Protein 4NNG (pdb70)

InterPro domains:
  IPR003029 S1 domain [PF00575] (33-105)
  IPR003029 S1 domain [PF00575] (121-188)
  IPR003029 S1 domain [PF00575] (206-277)
  IPR003029 S1 domain [PF00575] (291-363)
  IPR003029 S1 domain [PS50126] (36-105)
  IPR003029 S1 domain [PS50126] (123-188)
  IPR003029 S1 domain [PS50126] (209-277)
  IPR003029 S1 domain [PS50126] (294-363)
  IPR003029 S1 domain [SM00316] (34-105)
  IPR003029 S1 domain [SM00316] (121-188)
  IPR003029 S1 domain [SM00316] (207-277)
  IPR003029 S1 domain [SM00316] (292-363)
  IPR012340 Nucleic acid-binding, OB-fold [G3DSA:2.40.50.140] (23-117)
  IPR012340 Nucleic acid-binding, OB-fold [G3DSA:2.40.50.140] (118-199)
  IPR012340 Nucleic acid-binding, OB-fold [G3DSA:2.40.50.140] (204-283)
  IPR012340 Nucleic acid-binding, OB-fold [G3DSA:2.40.50.140] (284-368)
  IPR012340 Nucleic acid-binding, OB-fold [SSF50249] (28-130)
  IPR012340 Nucleic acid-binding, OB-fold [SSF50249] (122-202)
  IPR012340 Nucleic acid-binding, OB-fold [SSF50249] (207-289)
  IPR012340 Nucleic acid-binding, OB-fold [SSF50249] (277-365)

Organism: Mycobacterium tuberculosis (strain ATCC 25618 / H37Rv) (NCBI:txid83332)

B-factor: mean 35.05, std 12.17, range [17.87, 90.74]

Sequence (157 aa):
NLYFQHMRHFARTHAIGQIVAGKVTKLVPFGAFVRVEEGIEGLVHISELAERHVEVPDQVVAVGDDAMVKVIDIDLERRRISLSLKQANEDYTEEFDPAKYGMADSYDEQGNYIFPEGFDAETNEWLEGFEKQRAEWEARYAEAERRHKMHTAQMEK

Structure (mmCIF, N/CA/C/O backbone):
data_4NNG
#
_entry.id   4NNG
#
_cell.length_a   52.133
_cell.length_b   56.031
_cell.length_c   65.342
_cell.angle_alpha   90.00
_cell.angle_beta   90.00
_cell.angle_gamma   90.00
#
_symmetry.space_group_name_H-M   'P 21 21 21'
#
loop_
_entity.id
_entity.type
_entity.pdbx_description
1 polymer '30S ribosomal protein S1'
2 water water
#
loop_
_atom_site.group_PDB
_atom_site.id
_atom_site.type_symbol
_atom_site.label_atom_id
_atom_site.label_alt_id
_atom_site.label_comp_id
_atom_site.label_asym_id
_atom_site.label_entity_id
_atom_site.label_seq_id
_atom_site.pdbx_PDB_ins_code
_atom_site.Cartn_x
_atom_site.Cartn_y
_atom_site.Cartn_z
_atom_site.occupancy
_atom_site.B_iso_or_equiv
_atom_site.auth_seq_id
_atom_site.auth_comp_id
_atom_site.auth_asym_id
_atom_site.auth_atom_id
_atom_site.pdbx_PDB_model_num
ATOM 1 N N . ASN A 1 1 ? 0.034 -2.143 -17.499 1.00 46.21 278 ASN A N 1
ATOM 2 C CA . ASN A 1 1 ? -1.212 -2.146 -18.339 1.00 48.33 278 ASN A CA 1
ATOM 3 C C . ASN A 1 1 ? -2.469 -2.125 -17.490 1.00 47.57 278 ASN A C 1
ATOM 4 O O . ASN A 1 1 ? -2.700 -3.012 -16.675 1.00 40.08 278 ASN A O 1
ATOM 9 N N . LEU A 1 2 ? -3.300 -1.120 -17.712 1.00 43.31 279 LEU A N 1
ATOM 10 C CA . LEU A 1 2 ? -4.505 -0.913 -16.908 1.00 48.28 279 LEU A CA 1
ATOM 11 C C . LEU A 1 2 ? -5.747 -1.469 -17.604 1.00 45.70 279 LEU A C 1
ATOM 12 O O . LEU A 1 2 ? -5.934 -1.277 -18.807 1.00 51.75 279 LEU A O 1
ATOM 17 N N . TYR A 1 3 ? -6.561 -2.195 -16.864 1.00 38.45 280 TYR A N 1
ATOM 18 C CA . TYR A 1 3 ? -7.767 -2.758 -17.409 1.00 37.98 280 TYR A CA 1
ATOM 19 C C . TYR A 1 3 ? -8.842 -2.205 -16.530 1.00 41.89 280 TYR A C 1
ATOM 20 O O . TYR A 1 3 ? -8.644 -2.035 -15.293 1.00 41.32 280 TYR A O 1
ATOM 29 N N . PHE A 1 4 ? -9.961 -1.873 -17.158 1.00 36.15 281 PHE A N 1
ATOM 30 C CA . PHE A 1 4 ? -11.110 -1.373 -16.446 1.00 32.01 281 PHE A CA 1
ATOM 31 C C . PHE A 1 4 ? -11.565 -2.443 -15.465 1.00 34.63 281 PHE A C 1
ATOM 32 O O . PHE A 1 4 ? -11.890 -2.139 -14.329 1.00 30.59 281 PHE A O 1
ATOM 40 N N . GLN A 1 5 ? -11.623 -3.681 -15.972 1.00 32.54 282 GLN A N 1
ATOM 41 C CA . GLN A 1 5 ? -11.994 -4.844 -15.231 1.00 38.11 282 GLN A CA 1
ATOM 42 C C . GLN A 1 5 ? -11.156 -4.996 -13.918 1.00 32.28 282 GLN A C 1
ATOM 43 O O . GLN A 1 5 ? -11.714 -5.243 -12.886 1.00 32.04 282 GLN A O 1
ATOM 49 N N . HIS A 1 6 ? -9.851 -4.846 -13.982 1.00 35.41 283 HIS A N 1
ATOM 50 C CA . HIS A 1 6 ? -9.016 -4.950 -12.761 1.00 38.73 283 HIS A CA 1
ATOM 51 C C . HIS A 1 6 ? -9.340 -3.789 -11.795 1.00 36.32 283 HIS A C 1
ATOM 52 O O . HIS A 1 6 ? -9.504 -4.006 -10.599 1.00 30.30 283 HIS A O 1
ATOM 59 N N . MET A 1 7 ? -9.512 -2.579 -12.319 1.00 30.65 284 MET A N 1
ATOM 60 C CA . MET A 1 7 ? -9.824 -1.453 -11.443 1.00 31.57 284 MET A CA 1
ATOM 61 C C . MET A 1 7 ? -11.230 -1.599 -10.833 1.00 30.11 284 MET A C 1
ATOM 62 O O . MET A 1 7 ? -11.425 -1.320 -9.654 1.00 26.99 284 MET A O 1
ATOM 67 N N . ARG A 1 8 ? -12.177 -2.049 -11.624 1.00 28.02 285 ARG A N 1
ATOM 68 C CA . ARG A 1 8 ? -13.493 -2.328 -11.105 1.00 27.55 285 ARG A CA 1
ATOM 69 C C . ARG A 1 8 ? -13.421 -3.387 -10.010 1.00 23.46 285 ARG A C 1
ATOM 70 O O . ARG A 1 8 ? -14.124 -3.293 -8.995 1.00 23.90 285 ARG A O 1
ATOM 78 N N . HIS A 1 9 ? -12.616 -4.425 -10.219 1.00 23.70 286 HIS A N 1
ATOM 79 C CA . HIS A 1 9 ? -12.501 -5.477 -9.199 1.00 24.02 286 HIS A CA 1
ATOM 80 C C . HIS A 1 9 ? -11.947 -4.860 -7.886 1.00 24.58 286 HIS A C 1
ATOM 81 O O . HIS A 1 9 ? -12.425 -5.180 -6.790 1.00 25.81 286 HIS A O 1
ATOM 88 N N . PHE A 1 10 ? -10.911 -4.052 -8.010 1.00 24.19 287 PHE A N 1
ATOM 89 C CA . PHE A 1 10 ? -10.286 -3.448 -6.856 1.00 22.73 287 PHE A CA 1
ATOM 90 C C . PHE A 1 10 ? -11.331 -2.652 -6.114 1.00 22.42 287 PHE A C 1
ATOM 91 O O . PHE A 1 10 ? -11.416 -2.690 -4.879 1.00 21.94 287 PHE A O 1
ATOM 99 N N . ALA A 1 11 ? -12.124 -1.880 -6.838 1.00 23.40 288 ALA A N 1
ATOM 100 C CA . ALA A 1 11 ? -13.167 -1.047 -6.193 1.00 23.76 288 ALA A CA 1
ATOM 101 C C . ALA A 1 11 ? -14.240 -1.888 -5.481 1.00 29.65 288 ALA A C 1
ATOM 102 O O . ALA A 1 11 ? -14.732 -1.528 -4.438 1.00 25.55 288 ALA A O 1
ATOM 104 N N . ARG A 1 12 ? -14.579 -3.031 -6.062 1.00 25.72 289 ARG A N 1
ATOM 105 C CA . ARG A 1 12 ? -15.622 -3.871 -5.516 1.00 29.61 289 ARG A CA 1
ATOM 106 C C . ARG A 1 12 ? -15.064 -4.614 -4.318 1.00 29.55 289 ARG A C 1
ATOM 107 O O . ARG A 1 12 ? -15.820 -5.129 -3.540 1.00 34.81 289 ARG A O 1
ATOM 115 N N . THR A 1 13 ? -13.754 -4.629 -4.135 1.00 29.44 290 THR A N 1
ATOM 116 C CA . THR A 1 13 ? -13.200 -5.277 -2.970 1.00 31.18 290 THR A CA 1
ATOM 117 C C . THR A 1 13 ? -12.491 -4.363 -1.967 1.00 33.12 290 THR A C 1
ATOM 118 O O . THR A 1 13 ? -12.042 -4.825 -0.928 1.00 32.73 290 THR A O 1
ATOM 122 N N . HIS A 1 14 ? -12.367 -3.077 -2.261 1.00 29.33 291 HIS A N 1
ATOM 123 C CA . HIS A 1 14 ? -11.730 -2.151 -1.348 1.00 29.34 291 HIS A CA 1
ATOM 124 C C . HIS A 1 14 ? -12.603 -0.970 -1.119 1.00 32.53 291 HIS A C 1
ATOM 125 O O . HIS A 1 14 ? -12.667 -0.023 -1.949 1.00 34.44 291 HIS A O 1
ATOM 132 N N . ALA A 1 15 ? -13.219 -0.994 0.039 1.00 31.88 292 ALA A N 1
ATOM 133 C CA . ALA A 1 15 ? -14.053 0.086 0.544 1.00 31.48 292 ALA A CA 1
ATOM 134 C C . ALA A 1 15 ? -13.262 1.392 0.623 1.00 24.81 292 ALA A C 1
ATOM 135 O O . ALA A 1 15 ? -12.083 1.412 0.955 1.00 22.57 292 ALA A O 1
ATOM 137 N N . ILE A 1 16 ? -13.920 2.494 0.345 1.00 26.94 293 ILE A N 1
ATOM 138 C CA . ILE A 1 16 ? -13.370 3.780 0.622 1.00 26.04 293 ILE A CA 1
ATOM 139 C C . ILE A 1 16 ? -13.067 3.816 2.109 1.00 25.35 293 ILE A C 1
ATOM 140 O O . ILE A 1 16 ? -13.852 3.319 2.919 1.00 28.62 293 ILE A O 1
ATOM 145 N N . GLY A 1 17 ? -11.907 4.336 2.449 1.00 24.11 294 GLY A N 1
ATOM 146 C CA . GLY A 1 17 ? -11.386 4.342 3.802 1.00 23.03 294 GLY A CA 1
ATOM 147 C C . GLY A 1 17 ? -10.438 3.231 4.131 1.00 23.19 294 GLY A C 1
ATOM 148 O O . GLY A 1 17 ? -9.706 3.311 5.114 1.00 25.57 294 GLY A O 1
ATOM 149 N N . GLN A 1 18 ? -10.369 2.198 3.296 1.00 24.99 295 GLN A N 1
ATOM 150 C CA . GLN A 1 18 ? -9.427 1.141 3.547 1.00 24.13 295 GLN A CA 1
ATOM 151 C C . GLN A 1 18 ? -7.968 1.672 3.582 1.00 20.82 295 GLN A C 1
ATOM 152 O O . GLN A 1 18 ? -7.589 2.498 2.779 1.00 20.73 295 GLN A O 1
ATOM 158 N N . ILE A 1 19 ? -7.175 1.121 4.471 1.00 20.13 296 ILE A N 1
ATOM 159 C CA . ILE A 1 19 ? -5.752 1.385 4.524 1.00 21.13 296 ILE A CA 1
ATOM 160 C C . ILE A 1 19 ? -4.988 0.244 3.929 1.00 23.27 296 ILE A C 1
ATOM 161 O O . ILE A 1 19 ? -5.088 -0.873 4.417 1.00 26.16 296 ILE A O 1
ATOM 166 N N . VAL A 1 20 ? -4.250 0.539 2.846 1.00 21.29 297 VAL A N 1
ATOM 167 C CA . VAL A 1 20 ? -3.585 -0.460 2.031 1.00 22.20 297 VAL A CA 1
ATOM 168 C C . VAL A 1 20 ? -2.071 -0.277 1.929 1.00 22.42 297 VAL A C 1
ATOM 169 O O . VAL A 1 20 ? -1.593 0.830 2.053 1.00 20.48 297 VAL A O 1
ATOM 173 N N . ALA A 1 21 ? -1.326 -1.339 1.700 1.00 23.12 298 ALA A N 1
ATOM 174 C CA . ALA A 1 21 ? 0.145 -1.239 1.543 1.00 22.59 298 ALA A CA 1
ATOM 175 C C . ALA A 1 21 ? 0.430 -0.841 0.143 1.00 24.09 298 ALA A C 1
ATOM 176 O O . ALA A 1 21 ? -0.096 -1.414 -0.776 1.00 22.11 298 ALA A O 1
ATOM 178 N N . GLY A 1 22 ? 1.241 0.196 -0.040 1.00 22.16 299 GLY A N 1
ATOM 179 C CA . GLY A 1 22 ? 1.528 0.721 -1.330 1.00 23.29 299 GLY A CA 1
ATOM 180 C C . GLY A 1 22 ? 3.012 0.880 -1.508 1.00 25.71 299 GLY A C 1
ATOM 181 O O . GLY A 1 22 ? 3.712 0.921 -0.536 1.00 23.46 299 GLY A O 1
ATOM 182 N N . LYS A 1 23 ? 3.474 0.989 -2.741 1.00 27.24 300 LYS A N 1
ATOM 183 C CA . LYS A 1 23 ? 4.893 1.282 -3.027 1.00 25.90 300 LYS A CA 1
ATOM 184 C C . LYS A 1 23 ? 4.964 2.557 -3.765 1.00 22.56 300 LYS A C 1
ATOM 185 O O . LYS A 1 23 ? 4.269 2.731 -4.766 1.00 24.29 300 LYS A O 1
ATOM 191 N N . VAL A 1 24 ? 5.806 3.474 -3.284 1.00 23.87 301 VAL A N 1
ATOM 192 C CA . VAL A 1 24 ? 5.983 4.739 -3.959 1.00 23.76 301 VAL A CA 1
ATOM 193 C C . VAL A 1 24 ? 6.762 4.476 -5.246 1.00 25.09 301 VAL A C 1
ATOM 194 O O . VAL A 1 24 ? 7.903 4.022 -5.191 1.00 24.92 301 VAL A O 1
ATOM 198 N N . THR A 1 25 ? 6.181 4.835 -6.400 1.00 23.76 302 THR A N 1
ATOM 199 C CA . THR A 1 25 ? 6.827 4.522 -7.679 1.00 25.96 302 THR A CA 1
ATOM 200 C C . THR A 1 25 ? 7.365 5.711 -8.456 1.00 26.53 302 THR A C 1
ATOM 201 O O . THR A 1 25 ? 8.260 5.571 -9.272 1.00 26.31 302 THR A O 1
ATOM 205 N N . LYS A 1 26 ? 6.791 6.869 -8.234 1.00 30.87 303 LYS A N 1
ATOM 206 C CA . LYS A 1 26 ? 7.156 8.020 -8.991 1.00 29.65 303 LYS A CA 1
ATOM 207 C C . LYS A 1 26 ? 6.728 9.298 -8.298 1.00 31.69 303 LYS A C 1
ATOM 208 O O . LYS A 1 26 ? 5.615 9.408 -7.791 1.00 25.46 303 LYS A O 1
ATOM 214 N N . LEU A 1 27 ? 7.626 10.277 -8.322 1.00 28.44 304 LEU A N 1
ATOM 215 C CA . LEU A 1 27 ? 7.372 11.577 -7.746 1.00 29.75 304 LEU A CA 1
ATOM 216 C C . LEU A 1 27 ? 7.192 12.594 -8.846 1.00 31.38 304 LEU A C 1
ATOM 217 O O . LEU A 1 27 ? 7.957 12.615 -9.793 1.00 32.96 304 LEU A O 1
ATOM 222 N N . VAL A 1 28 ? 6.152 13.401 -8.711 1.00 28.33 305 VAL A N 1
ATOM 223 C CA . VAL A 1 28 ? 5.859 14.489 -9.599 1.00 31.24 305 VAL A CA 1
ATOM 224 C C . VAL A 1 28 ? 5.636 15.761 -8.769 1.00 29.66 305 VAL A C 1
ATOM 225 O O . VAL A 1 28 ? 5.518 15.666 -7.538 1.00 27.63 305 VAL A O 1
ATOM 229 N N . PRO A 1 29 ? 5.564 16.955 -9.422 1.00 31.00 306 PRO A N 1
ATOM 230 C CA . PRO A 1 29 ? 5.427 18.134 -8.549 1.00 30.83 306 PRO A CA 1
ATOM 231 C C . PRO A 1 29 ? 4.149 18.144 -7.682 1.00 27.22 306 PRO A C 1
ATOM 232 O O . PRO A 1 29 ? 4.150 18.715 -6.606 1.00 30.02 306 PRO A O 1
ATOM 236 N N . PHE A 1 30 ? 3.096 17.469 -8.106 1.00 29.41 307 PHE A N 1
ATOM 237 C CA . PHE A 1 30 ? 1.820 17.542 -7.405 1.00 31.17 307 PHE A CA 1
ATOM 238 C C . PHE A 1 30 ? 1.509 16.319 -6.546 1.00 28.74 307 PHE A C 1
ATOM 239 O O . PHE A 1 30 ? 0.373 16.176 -6.047 1.00 27.18 307 PHE A O 1
ATOM 247 N N . GLY A 1 31 ? 2.488 15.438 -6.363 1.00 27.06 308 GLY A N 1
ATOM 248 C CA . GLY A 1 31 ? 2.281 14.318 -5.454 1.00 24.05 308 GLY A CA 1
ATOM 249 C C . GLY A 1 31 ? 3.126 13.100 -5.760 1.00 23.23 308 GLY A C 1
ATOM 250 O O . GLY A 1 31 ? 4.202 13.181 -6.334 1.00 20.94 308 GLY A O 1
ATOM 251 N N . ALA A 1 32 ? 2.662 11.951 -5.307 1.00 21.04 309 ALA A N 1
ATOM 252 C CA . ALA A 1 32 ? 3.444 10.722 -5.500 1.00 21.10 309 ALA A CA 1
ATOM 253 C C . ALA A 1 32 ? 2.530 9.609 -5.926 1.00 23.03 309 ALA A C 1
ATOM 254 O O . ALA A 1 32 ? 1.497 9.371 -5.306 1.00 21.73 309 ALA A O 1
ATOM 256 N N 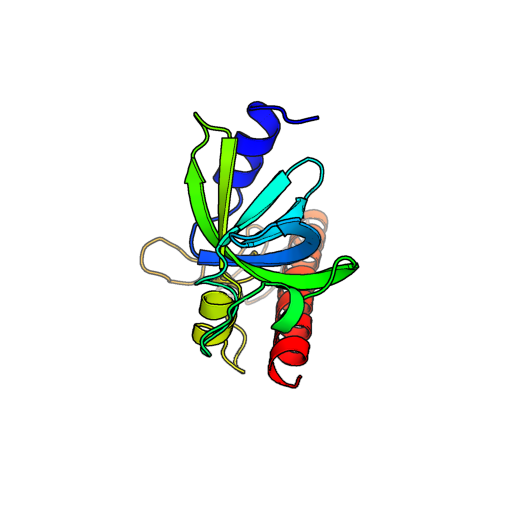. PHE A 1 33 ? 2.898 8.958 -7.027 1.00 24.41 310 PHE A N 1
ATOM 257 C CA . PHE A 1 33 ? 2.209 7.755 -7.446 1.00 25.91 310 PHE A CA 1
ATOM 258 C C . PHE A 1 33 ? 2.626 6.598 -6.578 1.00 24.38 310 PHE A C 1
ATOM 259 O O . PHE A 1 33 ? 3.810 6.422 -6.239 1.00 24.15 310 PHE A O 1
ATOM 267 N N . VAL A 1 34 ? 1.634 5.825 -6.167 1.00 23.09 311 VAL A N 1
ATOM 268 C CA . VAL A 1 34 ? 1.819 4.717 -5.294 1.00 23.94 311 VAL A CA 1
ATOM 269 C C . VAL A 1 34 ? 1.111 3.494 -5.876 1.00 26.66 311 VAL A C 1
ATOM 270 O O . VAL A 1 34 ? -0.085 3.531 -6.133 1.00 27.65 311 VAL A O 1
ATOM 274 N N . ARG A 1 35 ? 1.831 2.389 -6.040 1.00 27.71 312 ARG A N 1
ATOM 275 C CA . ARG A 1 35 ? 1.210 1.188 -6.584 1.00 28.59 312 ARG A CA 1
ATOM 276 C C . ARG A 1 35 ? 0.698 0.373 -5.421 1.00 25.24 312 ARG A C 1
ATOM 277 O O . ARG A 1 35 ? 1.441 -0.031 -4.535 1.00 24.81 312 ARG A O 1
ATOM 285 N N . VAL A 1 36 ? -0.585 0.081 -5.450 1.00 25.28 313 VAL A N 1
ATOM 286 C CA . VAL A 1 36 ? -1.163 -0.706 -4.365 1.00 29.72 313 VAL A CA 1
ATOM 287 C C . VAL A 1 36 ? -1.286 -2.204 -4.741 1.00 34.56 313 VAL A C 1
ATOM 288 O O . VAL A 1 36 ? -1.137 -3.067 -3.887 1.00 36.75 313 VAL A O 1
ATOM 292 N N . GLU A 1 37 ? -1.534 -2.499 -6.004 1.00 34.60 314 GLU A N 1
ATOM 293 C CA . GLU A 1 37 ? -1.773 -3.881 -6.434 1.00 41.05 314 GLU A CA 1
ATOM 294 C C . GLU A 1 37 ? -1.385 -4.030 -7.883 1.00 41.53 314 GLU A C 1
ATOM 295 O O . GLU A 1 37 ? -1.181 -3.031 -8.610 1.00 33.08 314 GLU A O 1
ATOM 301 N N . GLU A 1 38 ? -1.301 -5.273 -8.338 1.00 49.56 315 GLU A N 1
ATOM 302 C CA . GLU A 1 38 ? -0.914 -5.478 -9.734 1.00 50.09 315 GLU A CA 1
ATOM 303 C C . GLU A 1 38 ? -1.807 -4.642 -10.639 1.00 47.55 315 GLU A C 1
ATOM 304 O O . GLU A 1 38 ? -3.034 -4.748 -10.617 1.00 49.09 315 GLU A O 1
ATOM 310 N N . GLY A 1 39 ? -1.188 -3.751 -11.401 1.00 45.79 316 GLY A N 1
ATOM 311 C CA . GLY A 1 39 ? -1.955 -2.877 -12.276 1.00 40.76 316 GLY A CA 1
ATOM 312 C C . GLY A 1 39 ? -2.843 -1.857 -11.618 1.00 43.36 316 GLY A C 1
ATOM 313 O O . GLY A 1 39 ? -3.676 -1.259 -12.306 1.00 45.89 316 GLY A O 1
ATOM 314 N N . ILE A 1 40 ? -2.669 -1.607 -10.308 1.00 37.02 317 ILE A N 1
ATOM 315 C CA . ILE A 1 40 ? -3.483 -0.657 -9.616 1.00 34.99 317 ILE A CA 1
ATOM 316 C C . ILE A 1 40 ? -2.567 0.354 -8.954 1.00 34.76 317 ILE A C 1
ATOM 317 O O . ILE A 1 40 ? -1.929 0.044 -8.001 1.00 31.36 317 ILE A O 1
ATOM 322 N N . GLU A 1 41 ? -2.501 1.535 -9.519 1.00 28.09 318 GLU A N 1
ATOM 323 C CA . GLU A 1 41 ? -1.689 2.617 -9.033 1.00 35.15 318 GLU A CA 1
ATOM 324 C C . GLU A 1 41 ? -2.636 3.720 -8.688 1.00 33.00 318 GLU A C 1
ATOM 325 O O . GLU A 1 41 ? -3.629 3.891 -9.372 1.00 36.29 318 GLU A O 1
ATOM 331 N N . GLY A 1 42 ? -2.355 4.429 -7.594 1.00 31.50 319 GLY A N 1
ATOM 332 C CA . GLY A 1 42 ? -3.082 5.648 -7.254 1.00 26.77 319 GLY A CA 1
ATOM 333 C C . GLY A 1 42 ? -2.139 6.835 -7.082 1.00 28.40 319 GLY A C 1
ATOM 334 O O . GLY A 1 42 ? -0.907 6.693 -7.100 1.00 25.35 319 GLY A O 1
ATOM 335 N N . LEU A 1 43 ? -2.723 8.009 -6.868 1.00 27.68 320 LEU A N 1
ATOM 336 C CA . LEU A 1 43 ? -1.972 9.212 -6.622 1.00 26.05 320 LEU A CA 1
ATOM 337 C C . LEU A 1 43 ? -2.225 9.700 -5.190 1.00 24.94 320 LEU A C 1
ATOM 338 O O . LEU A 1 43 ? -3.388 9.838 -4.779 1.00 22.24 320 LEU A O 1
ATOM 343 N N . VAL A 1 44 ? -1.153 9.958 -4.447 1.00 24.67 321 VAL A N 1
ATOM 344 C CA . VAL A 1 44 ? -1.237 10.720 -3.213 1.00 22.31 321 VAL A CA 1
ATOM 345 C C . VAL A 1 44 ? -0.955 12.174 -3.581 1.00 23.38 321 VAL A C 1
ATOM 346 O O . VAL A 1 44 ? 0.149 12.538 -3.950 1.00 21.95 321 VAL A O 1
ATOM 350 N N . HIS A 1 45 ? -1.962 13.017 -3.530 1.00 22.62 322 HIS A N 1
ATOM 351 C CA . HIS A 1 45 ? -1.709 14.414 -3.801 1.00 23.85 322 HIS A CA 1
ATOM 352 C C . HIS A 1 45 ? -0.681 14.968 -2.767 1.00 23.20 322 HIS A C 1
ATOM 353 O O . HIS A 1 45 ? -0.586 14.490 -1.613 1.00 21.48 322 HIS A O 1
ATOM 360 N N . ILE A 1 46 ? 0.114 15.935 -3.192 1.00 24.29 323 ILE A N 1
ATOM 361 C CA . ILE A 1 46 ? 1.132 16.527 -2.297 1.00 23.35 323 ILE A CA 1
ATOM 362 C C . ILE A 1 46 ? 0.548 17.080 -0.979 1.00 25.15 323 ILE A C 1
ATOM 363 O O . ILE A 1 46 ? 1.199 17.055 0.081 1.00 28.42 323 ILE A O 1
ATOM 368 N N . SER A 1 47 ? -0.681 17.550 -1.050 1.00 27.34 324 SER A N 1
ATOM 369 C CA . SER A 1 47 ? -1.422 17.970 0.153 1.00 29.55 324 SER A CA 1
ATOM 370 C C . SER A 1 47 ? -1.815 16.824 1.078 1.00 28.58 324 SER A C 1
ATOM 371 O O . SER A 1 47 ? -2.121 17.058 2.242 1.00 28.94 324 SER A O 1
ATOM 374 N N . GLU A 1 48 ? -1.779 15.592 0.567 1.00 25.34 325 GLU A N 1
ATOM 375 C CA . GLU A 1 48 ? -2.149 14.389 1.338 1.00 22.84 325 GLU A CA 1
ATOM 376 C C . GLU A 1 48 ? -1.005 13.523 1.774 1.00 22.37 325 GLU A C 1
ATOM 377 O O . GLU A 1 48 ? -1.233 12.428 2.234 1.00 18.04 325 GLU A O 1
ATOM 383 N N . LEU A 1 49 ? 0.226 14.068 1.732 1.00 24.41 326 LEU A N 1
ATOM 384 C CA . LEU A 1 49 ? 1.411 13.356 2.110 1.00 24.80 326 LEU A CA 1
ATOM 385 C C . LEU A 1 49 ? 1.744 13.407 3.578 1.00 27.92 326 LEU A C 1
ATOM 386 O O . LEU A 1 49 ? 2.249 12.433 4.141 1.00 24.47 326 LEU A O 1
ATOM 391 N N . ALA A 1 50 ? 1.429 14.521 4.213 1.00 27.85 327 ALA A N 1
ATOM 392 C CA . ALA A 1 50 ? 1.740 14.696 5.647 1.00 29.23 327 ALA A CA 1
ATOM 393 C C . ALA A 1 50 ? 0.899 15.793 6.268 1.00 29.76 327 ALA A C 1
ATOM 394 O O . ALA A 1 50 ? 0.237 16.581 5.572 1.00 33.44 327 ALA A O 1
ATOM 396 N N . GLU A 1 51 ? 0.943 15.875 7.582 1.00 35.08 328 GLU A N 1
ATOM 397 C CA . GLU A 1 51 ? 0.323 16.982 8.265 1.00 42.46 328 GLU A CA 1
ATOM 398 C C . GLU A 1 51 ? 1.077 18.283 7.956 1.00 42.00 328 GLU A C 1
ATOM 399 O O . GLU A 1 51 ? 0.449 19.295 7.678 1.00 41.88 328 GLU A O 1
ATOM 405 N N . ARG A 1 52 ? 2.405 18.245 7.950 1.00 37.77 329 ARG A N 1
ATOM 406 C CA . ARG A 1 52 ? 3.172 19.483 7.728 1.00 40.94 329 ARG A CA 1
ATOM 407 C C . ARG A 1 52 ? 3.045 19.947 6.299 1.00 42.97 329 ARG A C 1
ATOM 408 O O . ARG A 1 52 ? 2.740 19.180 5.418 1.00 41.01 329 ARG A O 1
ATOM 416 N N . HIS A 1 53 ? 3.266 21.225 6.070 1.00 42.15 330 HIS A N 1
ATOM 417 C CA . HIS A 1 53 ? 3.257 21.721 4.728 1.00 42.51 330 HIS A CA 1
ATOM 418 C C . HIS A 1 53 ? 4.521 21.245 4.045 1.00 41.39 330 HIS A C 1
ATOM 419 O O . HIS A 1 53 ? 5.640 21.353 4.601 1.00 31.07 330 HIS A O 1
ATOM 426 N N . VAL A 1 54 ? 4.340 20.761 2.825 1.00 37.35 331 VAL A N 1
ATOM 427 C CA . VAL A 1 54 ? 5.428 20.239 2.034 1.00 40.86 331 VAL A CA 1
ATOM 428 C C . VAL A 1 54 ? 5.444 20.950 0.691 1.00 37.53 331 VAL A C 1
ATOM 429 O O . VAL A 1 54 ? 4.411 21.120 0.074 1.00 32.83 331 VAL A O 1
ATOM 433 N N . GLU A 1 55 ? 6.615 21.357 0.231 1.00 31.34 332 GLU A N 1
ATOM 434 C CA . GLU A 1 55 ? 6.750 21.979 -1.079 1.00 30.13 332 GLU A CA 1
ATOM 435 C C . GLU A 1 55 ? 6.997 20.958 -2.188 1.00 26.77 332 GLU A C 1
ATOM 436 O O . GLU A 1 55 ? 6.540 21.159 -3.322 1.00 23.46 332 GLU A O 1
ATOM 442 N N . VAL A 1 56 ? 7.715 19.885 -1.884 1.00 24.11 333 VAL A N 1
ATOM 443 C CA . VAL A 1 56 ? 8.001 18.878 -2.886 1.00 25.19 333 VAL A CA 1
ATOM 444 C C . VAL A 1 56 ? 7.742 17.532 -2.274 1.00 22.55 333 VAL A C 1
ATOM 445 O O . VAL A 1 56 ? 8.034 17.355 -1.090 1.00 24.21 333 VAL A O 1
ATOM 449 N N . PRO A 1 57 ? 7.219 16.563 -3.065 1.00 22.62 334 PRO A N 1
ATOM 450 C CA . PRO A 1 57 ? 6.946 15.263 -2.336 1.00 21.93 334 PRO A CA 1
ATOM 451 C C . PRO A 1 57 ? 8.122 14.613 -1.697 1.00 23.01 334 PRO A C 1
ATOM 452 O O . PRO A 1 57 ? 7.954 13.874 -0.684 1.00 20.92 334 PRO A O 1
ATOM 456 N N . ASP A 1 58 ? 9.303 14.823 -2.280 1.00 23.48 335 ASP A N 1
ATOM 457 C CA . ASP A 1 58 ? 10.572 14.251 -1.813 1.00 24.98 335 ASP A CA 1
ATOM 458 C C . ASP A 1 58 ? 10.880 14.526 -0.355 1.00 27.50 335 ASP A C 1
ATOM 459 O O . ASP A 1 58 ? 11.694 13.862 0.242 1.00 25.16 335 ASP A O 1
ATOM 464 N N . GLN A 1 59 ? 10.301 15.591 0.199 1.00 25.57 336 GLN A N 1
ATOM 465 C CA . GLN A 1 59 ? 10.481 15.886 1.609 1.00 25.32 336 GLN A CA 1
ATOM 466 C C . GLN A 1 59 ? 9.884 14.793 2.496 1.00 27.80 336 GLN A C 1
ATOM 467 O O . GLN A 1 59 ? 10.314 14.641 3.637 1.00 27.24 336 GLN A O 1
ATOM 473 N N . VAL A 1 60 ? 8.868 14.066 2.009 1.00 26.87 337 VAL A N 1
ATOM 474 C CA . VAL A 1 60 ? 8.174 13.058 2.818 1.00 26.76 337 VAL A CA 1
ATOM 475 C C . VAL A 1 60 ? 8.448 11.590 2.377 1.00 27.49 337 VAL A C 1
ATOM 476 O O . VAL A 1 60 ? 8.557 10.707 3.182 1.00 25.16 337 VAL A O 1
ATOM 480 N N . VAL A 1 61 ? 8.507 11.345 1.076 1.00 24.75 338 VAL A N 1
ATOM 481 C CA . VAL A 1 61 ? 8.626 10.002 0.567 1.00 27.47 338 VAL A CA 1
ATOM 482 C C . VAL A 1 61 ? 9.655 9.931 -0.504 1.00 25.57 338 VAL A C 1
ATOM 483 O O . VAL A 1 61 ? 9.943 10.900 -1.163 1.00 28.73 338 VAL A O 1
ATOM 487 N N . ALA A 1 62 ? 10.121 8.734 -0.773 1.00 28.61 339 ALA A N 1
ATOM 488 C CA . ALA A 1 62 ? 11.041 8.513 -1.868 1.00 27.58 339 ALA A CA 1
ATOM 489 C C . ALA A 1 62 ? 10.531 7.315 -2.678 1.00 26.51 339 ALA A C 1
ATOM 490 O O . ALA A 1 62 ? 9.913 6.425 -2.125 1.00 26.51 339 ALA A O 1
ATOM 492 N N . VAL A 1 63 ? 10.874 7.292 -3.966 1.00 29.28 340 VAL A N 1
ATOM 493 C CA . VAL A 1 63 ? 10.639 6.122 -4.834 1.00 31.58 340 VAL A CA 1
ATOM 494 C C . VAL A 1 63 ? 11.214 4.902 -4.131 1.00 33.87 340 VAL A C 1
ATOM 495 O O . VAL A 1 63 ? 12.334 4.972 -3.631 1.00 33.32 340 VAL A O 1
ATOM 499 N N . GLY A 1 64 ? 10.449 3.813 -4.018 1.00 29.29 341 GLY A N 1
ATOM 500 C CA . GLY A 1 64 ? 10.939 2.644 -3.268 1.00 29.34 341 GLY A CA 1
ATOM 501 C C . GLY A 1 64 ? 10.402 2.508 -1.866 1.00 29.53 341 GLY A C 1
ATOM 502 O O . GLY A 1 64 ? 10.516 1.458 -1.239 1.00 28.97 341 GLY A O 1
ATOM 503 N N . ASP A 1 65 ? 9.808 3.573 -1.337 1.00 28.31 342 ASP A N 1
ATOM 504 C CA . ASP A 1 65 ? 9.305 3.521 0.031 1.00 28.92 342 ASP A CA 1
ATOM 505 C C . ASP A 1 65 ? 8.052 2.702 0.063 1.00 26.64 342 ASP A C 1
ATOM 506 O O . ASP A 1 65 ? 7.298 2.752 -0.886 1.00 27.73 342 ASP A O 1
ATOM 511 N N . ASP A 1 66 ? 7.857 1.934 1.127 1.00 24.34 343 ASP A N 1
ATOM 512 C CA . ASP A 1 66 ? 6.590 1.305 1.402 1.00 30.05 343 ASP A CA 1
ATOM 513 C C . ASP A 1 66 ? 5.795 2.336 2.160 1.00 31.93 343 ASP A C 1
ATOM 514 O O . ASP A 1 66 ? 6.366 3.012 3.002 1.00 28.99 343 ASP A O 1
ATOM 519 N N . ALA A 1 67 ? 4.510 2.442 1.859 1.00 26.66 344 ALA A N 1
ATOM 520 C CA . ALA A 1 67 ? 3.617 3.357 2.594 1.00 25.13 344 ALA A CA 1
ATOM 521 C C . ALA A 1 67 ? 2.232 2.763 2.735 1.00 23.61 344 ALA A C 1
ATOM 522 O O . ALA A 1 67 ? 1.703 2.172 1.798 1.00 22.29 344 ALA A O 1
ATOM 524 N N . MET A 1 68 ? 1.693 2.868 3.933 1.00 25.42 345 MET A N 1
ATOM 525 C CA . MET A 1 68 ? 0.335 2.532 4.253 1.00 23.37 345 MET A CA 1
ATOM 526 C C . MET A 1 68 ? -0.469 3.789 3.993 1.00 22.70 345 MET A C 1
ATOM 527 O O . MET A 1 68 ? -0.256 4.8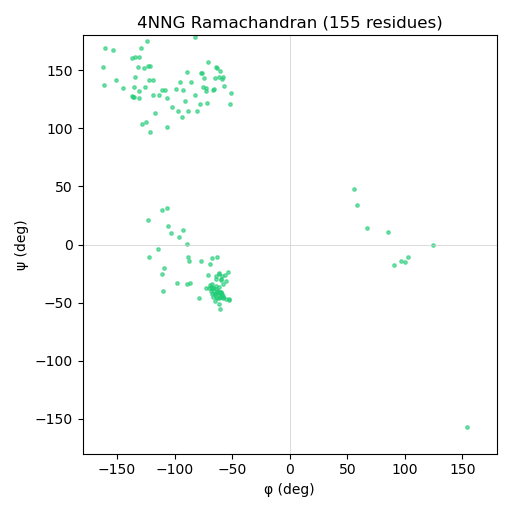34 4.615 1.00 23.45 345 MET A O 1
ATOM 532 N N . VAL A 1 69 ? -1.351 3.701 3.008 1.00 20.06 346 VAL A N 1
ATOM 533 C CA . VAL A 1 69 ? -2.153 4.821 2.533 1.00 20.46 346 VAL A CA 1
ATOM 534 C C . VAL A 1 69 ? -3.614 4.474 2.536 1.00 22.09 346 VAL A C 1
ATOM 535 O O . VAL A 1 69 ? -3.994 3.294 2.390 1.00 21.22 346 VAL A O 1
ATOM 539 N N . LYS A 1 70 ? -4.440 5.497 2.698 1.00 22.35 347 LYS A N 1
ATOM 540 C CA . LYS A 1 70 ? -5.875 5.312 2.745 1.00 20.56 347 LYS A CA 1
ATOM 541 C C . LYS A 1 70 ? -6.437 5.553 1.371 1.00 19.47 347 LYS A C 1
ATOM 542 O O . LYS A 1 70 ? -6.031 6.491 0.676 1.00 20.88 347 LYS A O 1
ATOM 548 N N . VAL A 1 71 ? -7.400 4.722 0.989 1.00 20.90 348 VAL A N 1
ATOM 549 C CA . VAL A 1 71 ? -8.161 4.901 -0.240 1.00 18.68 348 VAL A CA 1
ATOM 550 C C . VAL A 1 71 ? -9.242 5.952 0.030 1.00 18.67 348 VAL A C 1
ATOM 551 O O . VAL A 1 71 ? -10.202 5.702 0.755 1.00 19.87 348 VAL A O 1
ATOM 555 N N . ILE A 1 72 ? -9.145 7.082 -0.638 1.00 20.80 349 ILE A N 1
ATOM 556 C CA . ILE A 1 72 ? -10.094 8.176 -0.345 1.00 21.54 349 ILE A CA 1
ATOM 557 C C . ILE A 1 72 ? -11.103 8.409 -1.455 1.00 21.12 349 ILE A C 1
ATOM 558 O O . ILE A 1 72 ? -12.172 8.970 -1.221 1.00 22.40 349 ILE A O 1
ATOM 563 N N . ASP A 1 73 ? -10.790 7.954 -2.666 1.00 22.25 350 ASP A N 1
ATOM 564 C CA . ASP A 1 73 ? -11.726 8.035 -3.767 1.00 22.11 350 ASP A CA 1
ATOM 565 C C . ASP A 1 73 ? -11.337 7.106 -4.872 1.00 21.29 350 ASP A C 1
ATOM 566 O O . ASP A 1 73 ? -10.172 6.732 -4.980 1.00 19.24 350 ASP A O 1
ATOM 571 N N . ILE A 1 74 ? -12.348 6.664 -5.637 1.00 20.03 351 ILE A N 1
ATOM 572 C CA . ILE A 1 74 ? -12.101 5.873 -6.838 1.00 22.71 351 ILE A CA 1
ATOM 573 C C . ILE A 1 74 ? -12.959 6.344 -7.989 1.00 21.85 351 ILE A C 1
ATOM 574 O O . ILE A 1 74 ? -14.141 6.388 -7.843 1.00 22.10 351 ILE A O 1
ATOM 579 N N . ASP A 1 75 ? -12.339 6.643 -9.129 1.00 25.68 352 ASP A N 1
ATOM 580 C CA . ASP A 1 75 ? -13.036 7.143 -10.340 1.00 27.25 352 ASP A CA 1
ATOM 581 C C . ASP A 1 75 ? -12.745 6.154 -11.463 1.00 25.17 352 ASP A C 1
ATOM 582 O O . ASP A 1 75 ? -11.679 6.178 -12.067 1.00 26.89 352 ASP A O 1
ATOM 587 N N . LEU A 1 76 ? -13.665 5.236 -11.684 1.00 24.78 353 LEU A N 1
ATOM 588 C CA . LEU A 1 76 ? -13.445 4.181 -12.730 1.00 26.68 353 LEU A CA 1
ATOM 589 C C . LEU A 1 76 ? -13.502 4.724 -14.174 1.00 27.52 353 LEU A C 1
ATOM 590 O O . LEU A 1 76 ? -12.927 4.139 -15.061 1.00 30.95 353 LEU A O 1
ATOM 595 N N . GLU A 1 77 ? -14.213 5.814 -14.401 1.00 26.44 354 GLU A N 1
ATOM 596 C CA . GLU A 1 77 ? -14.286 6.421 -15.736 1.00 29.09 354 GLU A CA 1
ATOM 597 C C . GLU A 1 77 ? -12.959 6.926 -16.138 1.00 32.35 354 GLU A C 1
ATOM 598 O O . GLU A 1 77 ? -12.529 6.682 -17.231 1.00 38.64 354 GLU A O 1
ATOM 604 N N . ARG A 1 78 ? -12.301 7.664 -15.256 1.00 31.35 355 ARG A N 1
ATOM 605 C CA . ARG A 1 78 ? -10.988 8.172 -15.542 1.00 33.74 355 ARG A CA 1
ATOM 606 C C . ARG A 1 78 ? -9.872 7.310 -14.995 1.00 32.88 355 ARG A C 1
ATOM 607 O O . ARG A 1 78 ? -8.732 7.699 -15.083 1.00 32.81 355 ARG A O 1
ATOM 615 N N . ARG A 1 79 ? -10.197 6.148 -14.454 1.00 29.36 356 ARG A N 1
ATOM 616 C CA . ARG A 1 79 ? -9.222 5.180 -14.035 1.00 29.98 356 ARG A CA 1
ATOM 617 C C . ARG A 1 79 ? -8.191 5.726 -13.045 1.00 31.55 356 ARG A C 1
ATOM 618 O O . ARG A 1 79 ? -7.010 5.526 -13.196 1.00 32.78 356 ARG A O 1
ATOM 626 N N . ARG A 1 80 ? -8.674 6.412 -12.034 1.00 33.93 357 ARG A N 1
ATOM 627 C CA . ARG A 1 80 ? -7.783 7.021 -11.065 1.00 34.27 357 ARG A CA 1
ATOM 628 C C . ARG A 1 80 ? -8.251 6.664 -9.665 1.00 27.83 357 ARG A C 1
ATOM 629 O O . ARG A 1 80 ? -9.409 6.791 -9.306 1.00 28.42 357 ARG A O 1
ATOM 637 N N . ILE A 1 81 ? -7.328 6.235 -8.849 1.00 22.07 358 ILE A N 1
ATOM 638 C CA . ILE A 1 81 ? -7.586 5.958 -7.466 1.00 23.21 358 ILE A CA 1
ATOM 639 C C . ILE A 1 81 ? -6.946 7.068 -6.623 1.00 23.00 358 ILE A C 1
ATOM 640 O O . ILE A 1 81 ? -5.777 7.366 -6.806 1.00 25.75 358 ILE A O 1
ATOM 645 N N . SER A 1 82 ? -7.703 7.715 -5.759 1.00 22.28 359 SER A N 1
ATOM 646 C CA . SER A 1 82 ? -7.111 8.698 -4.888 1.00 20.75 359 SER A CA 1
ATOM 647 C C . SER A 1 82 ? -6.697 8.095 -3.570 1.00 20.05 359 SER A C 1
ATOM 648 O O . SER A 1 82 ? -7.469 7.372 -2.933 1.00 20.73 359 SER A O 1
ATOM 651 N N . LEU A 1 83 ? -5.487 8.401 -3.149 1.00 19.83 360 LEU A N 1
ATOM 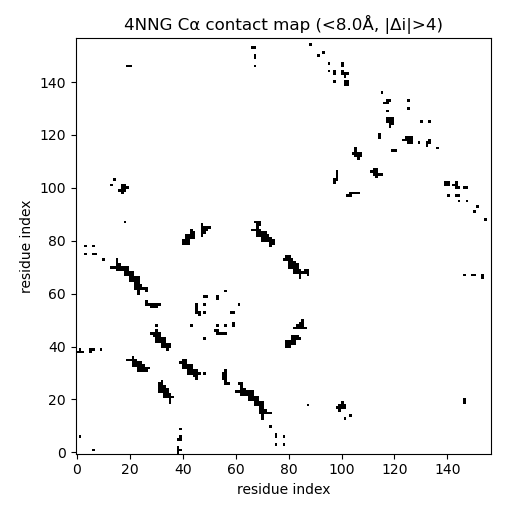652 C CA . LEU A 1 83 ? -4.941 7.906 -1.899 1.00 19.57 360 LEU A CA 1
ATOM 653 C C . LEU A 1 83 ? -4.487 9.007 -0.952 1.00 20.35 360 LEU A C 1
ATOM 654 O O . LEU A 1 83 ? -4.028 10.067 -1.407 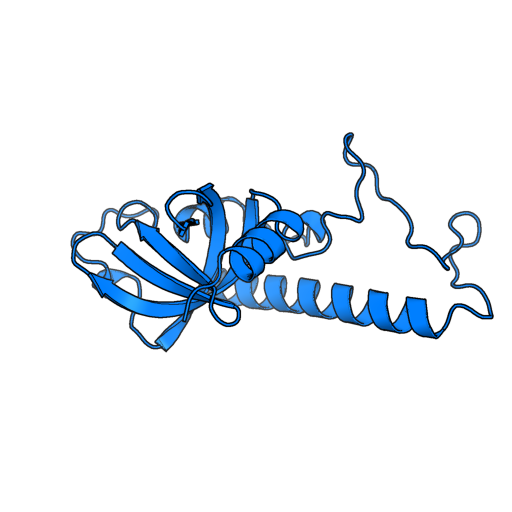1.00 21.17 360 LEU A O 1
ATOM 659 N N . SER A 1 84 ? -4.485 8.725 0.341 1.00 20.55 361 SER A N 1
ATOM 660 C CA . SER A 1 84 ? -3.882 9.635 1.297 1.00 23.05 361 SER A CA 1
ATOM 661 C C . SER A 1 84 ? -2.997 8.995 2.378 1.00 20.85 361 SER A C 1
ATOM 662 O O . SER A 1 84 ? -3.373 8.091 3.123 1.00 21.89 361 SER A O 1
ATOM 665 N N . LEU A 1 85 ? -1.777 9.506 2.484 1.00 20.51 362 LEU A N 1
ATOM 666 C CA . LEU A 1 85 ? -0.874 9.071 3.521 1.00 20.82 362 LEU A CA 1
ATOM 667 C C . LEU A 1 85 ? -1.238 9.752 4.823 1.00 21.87 362 LEU A C 1
ATOM 668 O O . LEU A 1 85 ? -1.280 9.139 5.847 1.00 22.03 362 LEU A O 1
ATOM 673 N N . LYS A 1 86 ? -1.468 11.041 4.764 1.00 22.60 363 LYS A N 1
ATOM 674 C CA . LYS A 1 86 ? -1.851 11.849 5.947 1.00 23.86 363 LYS A CA 1
ATOM 675 C C . LYS A 1 86 ? -3.091 11.273 6.633 1.00 21.09 363 LYS A C 1
ATOM 676 O O . LYS A 1 86 ? -3.135 11.124 7.821 1.00 22.94 363 LYS A O 1
ATOM 682 N N . GLN A 1 87 ? -4.114 10.954 5.862 1.00 22.87 364 GLN A N 1
ATOM 683 C CA . GLN A 1 87 ? -5.342 10.437 6.436 1.00 22.46 364 GLN A CA 1
ATOM 684 C C . GLN A 1 87 ? -5.219 9.052 7.011 1.00 23.55 364 GLN A C 1
ATOM 685 O O . GLN A 1 87 ? -5.877 8.730 8.034 1.00 25.34 364 GLN A O 1
ATOM 691 N N . ALA A 1 88 ? -4.404 8.200 6.385 1.00 21.89 365 ALA A N 1
ATOM 692 C CA . ALA A 1 88 ? -4.060 6.939 6.947 1.00 19.94 365 ALA A CA 1
ATOM 693 C C . ALA A 1 88 ? -3.541 7.169 8.360 1.00 25.70 365 ALA A C 1
ATOM 694 O O . ALA A 1 88 ? -3.978 6.509 9.313 1.00 26.66 365 ALA A O 1
ATOM 696 N N . ASN A 1 89 ? -2.621 8.134 8.512 1.00 25.70 366 ASN A N 1
ATOM 697 C CA . ASN A 1 89 ? -2.029 8.372 9.816 1.00 25.16 366 ASN A CA 1
ATOM 698 C C . ASN A 1 89 ? -3.010 8.981 10.819 1.00 27.85 366 ASN A C 1
ATOM 699 O O . ASN A 1 89 ? -3.044 8.542 11.966 1.00 27.49 366 ASN A O 1
ATOM 704 N N . GLU A 1 90 ? -3.880 9.880 10.382 1.00 28.61 367 GLU A N 1
ATOM 705 C CA . GLU A 1 90 ? -4.952 10.398 11.252 1.00 30.08 367 GLU A CA 1
ATOM 706 C C . GLU A 1 90 ? -5.861 9.324 11.783 1.00 33.37 367 GLU A C 1
ATOM 707 O O . GLU A 1 90 ? -6.303 9.383 12.909 1.00 30.15 367 GLU A O 1
ATOM 713 N N . ASP A 1 91 ? -6.084 8.294 10.985 1.00 30.13 368 ASP A N 1
ATOM 714 C CA . ASP A 1 91 ? -7.080 7.283 11.322 1.00 30.95 368 ASP A CA 1
ATOM 715 C C . ASP A 1 91 ? -6.440 6.233 12.139 1.00 30.06 368 ASP A C 1
ATOM 716 O O . ASP A 1 91 ? -7.122 5.356 12.654 1.00 29.06 368 ASP A O 1
ATOM 721 N N . TYR A 1 92 ? -5.108 6.266 12.234 1.00 27.28 369 TYR A N 1
ATOM 722 C CA . TYR A 1 92 ? -4.426 5.187 12.881 1.00 28.04 369 TYR A CA 1
ATOM 723 C C . TYR A 1 92 ? -4.840 5.116 14.349 1.00 31.03 369 TYR A C 1
ATOM 724 O O . TYR A 1 92 ? -5.080 6.130 15.016 1.00 28.90 369 TYR A O 1
ATOM 733 N N . THR A 1 93 ? -4.771 3.911 14.853 1.00 28.68 370 THR A N 1
ATOM 734 C CA . THR A 1 93 ? -5.054 3.703 16.255 1.00 29.99 370 THR A CA 1
ATOM 735 C C . THR A 1 93 ? -4.243 2.518 16.654 1.00 30.53 370 THR A C 1
ATOM 736 O O . THR A 1 93 ? -4.069 1.576 15.839 1.00 26.86 370 THR A O 1
ATOM 740 N N . GLU A 1 94 ? -3.683 2.566 17.884 1.00 32.46 371 GLU A N 1
ATOM 741 C CA . GLU A 1 94 ? -2.886 1.443 18.396 1.00 31.19 371 GLU A CA 1
ATOM 742 C C . GLU A 1 94 ? -3.721 0.209 18.483 1.00 27.86 371 GLU A C 1
ATOM 743 O O . GLU A 1 94 ? -3.209 -0.904 18.310 1.00 25.52 371 GLU A O 1
ATOM 749 N N . GLU A 1 95 ? -4.986 0.386 18.845 1.00 27.29 372 GLU A N 1
ATOM 750 C CA . GLU A 1 95 ? -5.925 -0.753 18.801 1.00 27.09 372 GLU A CA 1
ATOM 751 C C . GLU A 1 95 ? -6.313 -1.140 17.347 1.00 26.15 372 GLU A C 1
ATOM 752 O O . GLU A 1 95 ? -6.694 -0.297 16.541 1.00 24.91 372 GLU A O 1
ATOM 758 N N . PHE A 1 96 ? -6.249 -2.418 17.039 1.00 26.36 373 PHE A N 1
ATOM 759 C CA . PHE A 1 96 ? -6.486 -2.920 15.678 1.00 24.66 373 PHE A CA 1
ATOM 760 C C . PHE A 1 96 ? -7.985 -2.978 15.352 1.00 27.38 373 PHE A C 1
ATOM 761 O O . PHE A 1 96 ? -8.771 -3.606 16.079 1.00 24.42 373 PHE A O 1
ATOM 769 N N . ASP A 1 97 ? -8.384 -2.260 14.303 1.00 25.56 374 ASP A N 1
ATOM 770 C CA . ASP A 1 97 ? -9.708 -2.355 13.729 1.00 23.22 374 ASP A CA 1
ATOM 771 C C . ASP A 1 97 ? -9.616 -3.100 12.413 1.00 24.55 374 ASP A C 1
ATOM 772 O O . ASP A 1 97 ? -9.181 -2.493 11.348 1.00 20.00 374 ASP A O 1
ATOM 777 N N . PRO A 1 98 ? -9.990 -4.408 12.427 1.00 21.88 375 PRO A N 1
ATOM 778 C CA . PRO A 1 98 ? -9.762 -5.148 11.206 1.00 21.02 375 PRO A CA 1
ATOM 779 C C . PRO A 1 98 ? -10.459 -4.579 10.011 1.00 23.22 375 PRO A C 1
ATOM 780 O O . PRO A 1 98 ? -9.972 -4.787 8.873 1.00 23.83 375 PRO A O 1
ATOM 784 N N . ALA A 1 99 ? -11.574 -3.875 10.233 1.00 21.81 376 ALA A N 1
ATOM 785 C CA . ALA A 1 99 ? -12.377 -3.278 9.194 1.00 23.03 376 ALA A CA 1
ATOM 786 C C . ALA A 1 99 ? -11.579 -2.318 8.298 1.00 25.62 376 ALA A C 1
ATOM 787 O O . ALA A 1 99 ? -11.923 -2.136 7.158 1.00 23.94 376 ALA A O 1
ATOM 789 N N . LYS A 1 100 ? -10.507 -1.743 8.820 1.00 22.77 377 LYS A N 1
ATOM 790 C CA . LYS A 1 100 ? -9.709 -0.761 8.094 1.00 22.48 377 LYS A CA 1
ATOM 791 C C . LYS A 1 100 ? -8.651 -1.396 7.277 1.00 22.20 377 LYS A C 1
ATOM 792 O O . LYS A 1 100 ? -8.101 -0.726 6.417 1.00 22.32 377 LYS A O 1
ATOM 798 N N . TYR A 1 101 ? -8.367 -2.685 7.520 1.00 21.36 378 TYR A N 1
ATOM 799 C CA . TYR A 1 101 ? -7.208 -3.319 6.961 1.00 24.44 378 TYR A CA 1
ATOM 800 C C . TYR A 1 101 ? -7.471 -4.559 6.120 1.00 24.22 378 TYR A C 1
ATOM 801 O O . TYR A 1 101 ? -6.554 -5.372 5.864 1.00 26.45 378 TYR A O 1
ATOM 810 N N . GLY A 1 102 ? -8.709 -4.679 5.636 1.00 22.57 379 GLY A N 1
ATOM 811 C CA . GLY A 1 102 ? -9.040 -5.737 4.672 1.00 23.97 379 GLY A CA 1
ATOM 812 C C . GLY A 1 102 ? -10.178 -6.631 5.095 1.00 25.04 379 GLY A C 1
ATOM 813 O O . GLY A 1 102 ? -10.605 -7.519 4.321 1.00 25.48 379 GLY A O 1
ATOM 814 N N . MET A 1 103 ? -10.742 -6.368 6.283 1.00 24.40 380 MET A N 1
ATOM 815 C CA . MET A 1 103 ? -11.829 -7.204 6.805 1.00 25.28 380 MET A CA 1
ATOM 816 C C . MET A 1 103 ? -13.175 -6.465 6.833 1.00 26.21 380 MET A C 1
ATOM 817 O O . MET A 1 103 ? -14.046 -6.795 7.661 1.00 26.43 380 MET A O 1
ATOM 822 N N . ALA A 1 104 ? -13.398 -5.519 5.932 1.00 24.02 381 ALA A N 1
ATOM 823 C CA . ALA A 1 104 ? -14.603 -4.690 5.980 1.00 28.17 381 ALA A CA 1
ATOM 824 C C . ALA A 1 104 ? -15.826 -5.555 5.869 1.00 28.37 381 ALA A C 1
ATOM 825 O O . ALA A 1 104 ? -16.846 -5.236 6.437 1.00 26.75 381 ALA A O 1
ATOM 827 N N . ASP A 1 105 ? -15.696 -6.668 5.158 1.00 29.97 382 ASP A N 1
ATOM 828 C CA . ASP A 1 105 ? -16.803 -7.562 4.922 1.00 35.03 382 ASP A CA 1
ATOM 829 C C . ASP A 1 105 ? -17.270 -8.245 6.195 1.00 33.80 382 ASP A C 1
ATOM 830 O O . ASP A 1 105 ? -18.300 -8.875 6.170 1.00 31.65 382 ASP A O 1
ATOM 835 N N . SER A 1 106 ? -16.505 -8.145 7.280 1.00 28.83 383 SER A N 1
ATOM 836 C CA . SER A 1 106 ? -16.807 -8.823 8.499 1.00 27.12 383 SER A CA 1
ATOM 837 C C . SER A 1 106 ? -17.625 -7.974 9.466 1.00 29.90 383 SER A C 1
ATOM 838 O O . SER A 1 106 ? -17.746 -8.318 10.611 1.00 28.19 383 SER A O 1
ATOM 841 N N . TYR A 1 107 ? -18.155 -6.860 8.974 1.00 32.34 384 TYR A N 1
ATOM 842 C CA . TYR A 1 107 ? -18.981 -5.952 9.731 1.00 30.63 384 TYR A CA 1
ATOM 843 C C . TYR A 1 107 ? -20.186 -5.566 8.843 1.00 31.57 384 TYR A C 1
ATOM 844 O O . TYR A 1 107 ? -20.045 -5.233 7.660 1.00 34.87 384 TYR A O 1
ATOM 853 N N . ASP A 1 108 ? -21.369 -5.572 9.432 1.00 33.16 385 ASP A N 1
ATOM 854 C CA . ASP A 1 108 ? -22.588 -5.216 8.666 1.00 38.79 385 ASP A CA 1
ATOM 855 C C . ASP A 1 108 ? -22.738 -3.717 8.610 1.00 38.55 385 ASP A C 1
ATOM 856 O O . ASP A 1 108 ? -21.876 -2.985 9.102 1.00 34.33 385 ASP A O 1
ATOM 861 N N . GLU A 1 109 ? -23.776 -3.259 7.930 1.00 47.30 386 GLU A N 1
ATOM 862 C CA . GLU A 1 109 ? -23.970 -1.817 7.675 1.00 53.69 386 GLU A CA 1
ATOM 863 C C . GLU A 1 109 ? -24.135 -0.970 8.939 1.00 47.61 386 GLU A C 1
ATOM 864 O O . GLU A 1 109 ? -23.842 0.217 8.923 1.00 44.12 386 GLU A O 1
ATOM 870 N N . GLN A 1 110 ? -24.583 -1.573 10.030 1.00 46.04 387 GLN A N 1
ATOM 871 C CA . GLN A 1 110 ? -24.640 -0.869 11.297 1.00 47.24 387 GLN A CA 1
ATOM 872 C C . GLN A 1 110 ? -23.328 -1.051 12.041 1.00 47.33 387 GLN A C 1
ATOM 873 O O . GLN A 1 110 ? -23.203 -0.561 13.130 1.00 43.62 387 GLN A O 1
ATOM 879 N N . GLY A 1 111 ? -22.367 -1.778 11.466 1.00 41.60 388 GLY A N 1
ATOM 880 C CA . GLY A 1 111 ? -21.075 -1.990 12.094 1.00 43.67 388 GLY A CA 1
ATOM 881 C C . GLY A 1 111 ? -20.939 -3.140 13.090 1.00 36.86 388 GLY A C 1
ATOM 882 O O . GLY A 1 111 ? -19.930 -3.233 13.754 1.00 33.54 388 GLY A O 1
ATOM 883 N N . ASN A 1 112 ? -21.922 -4.020 13.188 1.00 34.24 389 ASN A N 1
ATOM 884 C CA . ASN A 1 112 ? -21.772 -5.190 14.024 1.00 34.17 389 ASN A CA 1
ATOM 885 C C . ASN A 1 112 ? -20.908 -6.235 13.338 1.00 31.43 389 ASN A C 1
ATOM 886 O O . ASN A 1 112 ? -20.965 -6.392 12.119 1.00 30.03 389 ASN A O 1
ATOM 891 N N . TYR A 1 113 ? -20.162 -6.996 14.130 1.00 28.57 390 TYR A N 1
ATOM 892 C CA . TYR A 1 113 ? -19.356 -8.068 13.621 1.00 29.34 390 TYR A CA 1
ATOM 893 C C . TYR A 1 113 ? -20.241 -9.155 13.024 1.00 36.20 390 TYR A C 1
ATOM 894 O O . TYR A 1 113 ? -21.282 -9.466 13.582 1.00 32.09 390 TYR A O 1
ATOM 903 N N . ILE A 1 114 ? -19.754 -9.746 11.930 1.00 29.17 391 ILE A N 1
ATOM 904 C CA . ILE A 1 114 ? -20.412 -10.802 11.203 1.00 32.76 391 ILE A CA 1
ATOM 905 C C . ILE A 1 114 ? -19.504 -11.994 11.307 1.00 28.32 391 ILE A C 1
ATOM 906 O O . ILE A 1 114 ? -18.396 -12.018 10.747 1.00 28.70 391 ILE A O 1
ATOM 911 N N . PHE A 1 115 ? -19.939 -13.015 11.998 1.00 31.44 392 PHE A N 1
ATOM 912 C CA . PHE A 1 115 ? -19.122 -14.204 12.112 1.00 32.14 392 PHE A CA 1
ATOM 913 C C . PHE A 1 115 ? -18.954 -14.882 10.742 1.00 33.76 392 PHE A C 1
ATOM 914 O O . PHE A 1 115 ? -19.892 -15.081 10.017 1.00 31.92 392 PHE A O 1
ATOM 922 N N . PRO A 1 116 ? -17.733 -15.254 10.404 1.00 34.21 393 PRO A N 1
ATOM 923 C CA . PRO A 1 116 ? -17.508 -15.863 9.112 1.00 35.10 393 PRO A CA 1
ATOM 924 C C . PRO A 1 116 ? -18.207 -17.197 8.928 1.00 36.05 393 PRO A C 1
ATOM 925 O O . PRO A 1 116 ? -18.472 -17.948 9.894 1.00 32.71 393 PRO A O 1
ATOM 929 N N . GLU A 1 117 ? -18.497 -17.502 7.668 1.00 38.57 394 GLU A N 1
ATOM 930 C CA . GLU A 1 117 ? -19.202 -18.728 7.366 1.00 43.09 394 GLU A CA 1
ATOM 931 C C . GLU A 1 117 ? -18.258 -19.872 7.725 1.00 35.09 394 GLU A C 1
ATOM 932 O O . GLU A 1 117 ? -17.079 -19.868 7.362 1.00 33.63 394 GLU A O 1
ATOM 938 N N . GLY A 1 118 ? -18.809 -20.840 8.437 1.00 34.51 395 GLY A N 1
ATOM 939 C CA . GLY A 1 118 ? -18.066 -22.003 8.913 1.00 34.24 395 GLY A CA 1
ATOM 940 C C . GLY A 1 118 ? -17.747 -21.868 10.387 1.00 33.89 395 GLY A C 1
ATOM 941 O O . GLY A 1 118 ? -17.329 -22.815 10.974 1.00 28.33 395 GLY A O 1
ATOM 942 N N . PHE A 1 119 ? -17.967 -20.689 10.976 1.00 31.39 396 PHE A N 1
ATOM 943 C CA . PHE A 1 119 ? -17.684 -20.501 12.370 1.00 37.05 396 PHE A CA 1
ATOM 944 C C . PHE A 1 119 ? -18.969 -20.329 13.139 1.00 35.26 396 PHE A C 1
ATOM 945 O O . PHE A 1 119 ? -19.774 -19.508 12.778 1.00 36.80 396 PHE A O 1
ATOM 953 N N . ASP A 1 120 ? -19.113 -21.024 14.258 1.00 41.20 397 ASP A N 1
ATOM 954 C CA . ASP A 1 120 ? -20.360 -20.958 15.054 1.00 45.40 397 ASP A CA 1
ATOM 955 C C . ASP A 1 120 ? -20.261 -19.977 16.199 1.00 45.19 397 ASP A C 1
ATOM 956 O O . ASP A 1 120 ? -19.498 -20.211 17.132 1.00 51.97 397 ASP A O 1
ATOM 961 N N . ALA A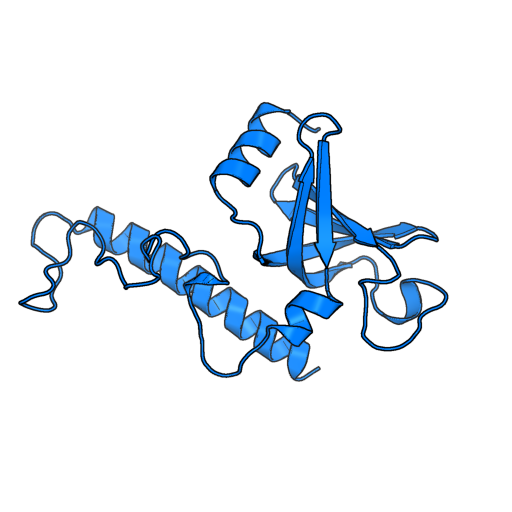 1 121 ? -21.054 -18.914 16.160 1.00 50.52 398 ALA A N 1
ATOM 962 C CA . ALA A 1 121 ? -21.009 -17.888 17.223 1.00 59.31 398 ALA A CA 1
ATOM 963 C C . ALA A 1 121 ? -21.345 -18.426 18.619 1.00 70.47 398 ALA A C 1
ATOM 964 O O . ALA A 1 121 ? -20.556 -18.277 19.565 1.00 61.04 398 ALA A O 1
ATOM 966 N N . GLU A 1 122 ? -22.515 -19.058 18.742 1.00 69.17 399 GLU A N 1
ATOM 967 C CA . GLU A 1 122 ? -23.023 -19.431 20.055 1.00 73.54 399 GLU A CA 1
ATOM 968 C C . GLU A 1 122 ? -22.086 -20.441 20.708 1.00 69.57 399 GLU A C 1
ATOM 969 O O . GLU A 1 122 ? -22.199 -20.722 21.882 1.00 70.78 399 GLU A O 1
ATOM 975 N N . THR A 1 123 ? -21.148 -20.974 19.946 1.00 69.61 400 THR A N 1
ATOM 976 C CA . THR A 1 123 ? -20.256 -21.998 20.460 1.00 68.69 400 THR A CA 1
ATOM 977 C C . THR A 1 123 ? -18.820 -21.601 20.345 1.00 71.98 400 THR A C 1
ATOM 978 O O . THR A 1 123 ? -17.934 -22.273 20.863 1.00 70.16 400 THR A O 1
ATOM 982 N N . ASN A 1 124 ? -18.596 -20.523 19.609 1.00 77.88 401 ASN A N 1
ATOM 983 C CA . ASN A 1 124 ? -17.300 -19.936 19.473 1.00 74.99 401 ASN A CA 1
ATOM 984 C C . ASN A 1 124 ? -16.246 -20.886 18.910 1.00 66.18 401 ASN A C 1
ATOM 985 O O . ASN A 1 124 ? -15.071 -20.760 19.252 1.00 50.71 401 ASN A O 1
ATOM 990 N N . GLU A 1 125 ? -16.667 -21.787 18.008 1.00 63.85 402 GLU A N 1
ATOM 991 C CA . GLU A 1 125 ? -15.713 -22.657 17.277 1.00 56.55 402 GLU A CA 1
ATOM 992 C C . GLU A 1 125 ? -15.989 -22.836 15.769 1.00 45.36 402 GLU A C 1
ATOM 993 O O . GLU A 1 125 ? -17.083 -22.623 15.320 1.00 39.42 402 GLU A O 1
ATOM 999 N N . TRP A 1 126 ? -14.967 -23.251 15.027 1.00 39.37 403 TRP A N 1
ATOM 1000 C CA . TRP A 1 126 ? -15.091 -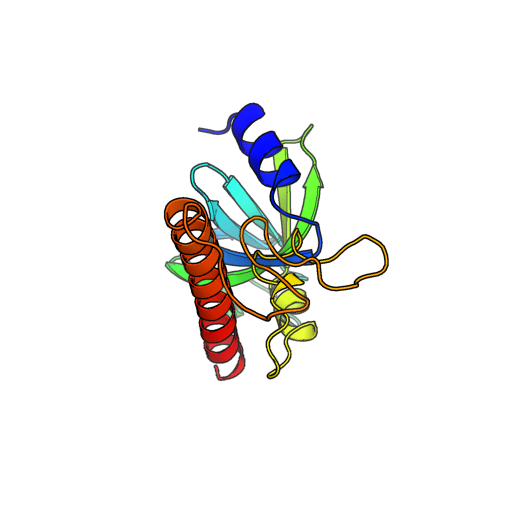23.582 13.624 1.00 38.90 403 TRP A CA 1
ATOM 1001 C C . TRP A 1 126 ? -15.757 -24.963 13.496 1.00 36.50 403 TRP A C 1
ATOM 1002 O O . TRP A 1 126 ? -15.564 -25.791 14.323 1.00 39.12 403 TRP A O 1
ATOM 1013 N N . LEU A 1 127 ? -16.534 -25.167 12.448 1.00 37.35 404 LEU A N 1
ATOM 1014 C CA . LEU A 1 127 ? -17.271 -26.392 12.246 1.00 36.38 404 LEU A CA 1
ATOM 1015 C C . LEU A 1 127 ? -16.469 -27.408 11.482 1.00 33.08 404 LEU A C 1
ATOM 1016 O O . LEU A 1 127 ? -15.705 -27.057 10.607 1.00 32.84 404 LEU A O 1
ATOM 1021 N N . GLU A 1 128 ? -16.680 -28.684 11.753 1.00 37.54 405 GLU A N 1
ATOM 1022 C CA . GLU A 1 128 ? -16.062 -29.730 10.919 1.00 38.48 405 GLU A CA 1
ATOM 1023 C C . GLU A 1 128 ? -16.568 -29.577 9.503 1.00 35.77 405 GLU A C 1
ATOM 1024 O O . GLU A 1 128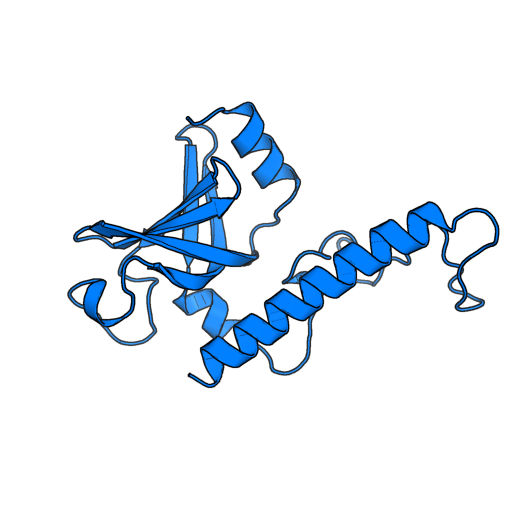 ? -17.756 -29.240 9.303 1.00 33.50 405 GLU A O 1
ATOM 1030 N N . GLY A 1 129 ? -15.699 -29.841 8.525 1.00 32.71 406 GLY A N 1
ATOM 1031 C CA . GLY A 1 129 ? -16.040 -29.631 7.105 1.00 32.41 406 GLY A CA 1
ATOM 1032 C C . GLY A 1 129 ? -15.717 -28.268 6.495 1.00 30.85 406 GLY A C 1
ATOM 1033 O O . GLY A 1 129 ? -15.642 -28.128 5.288 1.00 32.45 406 GLY A O 1
ATOM 1034 N N . PHE A 1 130 ? -15.500 -27.259 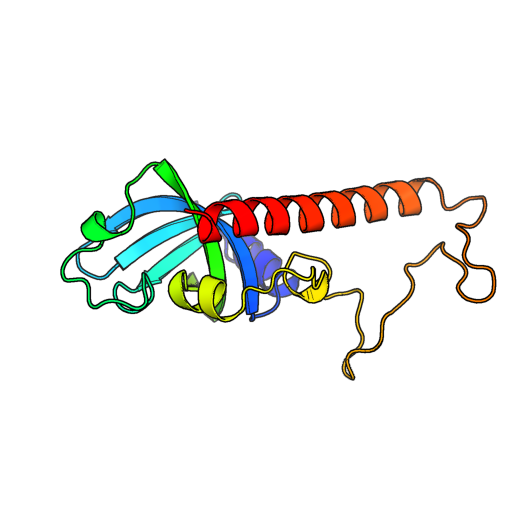7.327 1.00 36.14 407 PHE A N 1
ATOM 1035 C CA . PHE A 1 130 ? -15.207 -25.914 6.836 1.00 35.54 407 PHE A CA 1
ATOM 1036 C C . PHE A 1 130 ? -13.718 -25.562 7.030 1.00 38.56 407 PHE A C 1
ATOM 1037 O O . PHE A 1 130 ? -13.342 -24.405 7.188 1.00 33.29 407 PHE A O 1
ATOM 1045 N N . GLU A 1 131 ? -12.863 -26.565 6.963 1.00 36.54 408 GLU A N 1
ATOM 1046 C CA . GLU A 1 131 ? -11.434 -26.360 7.188 1.00 38.91 408 GLU A CA 1
ATOM 1047 C C . GLU A 1 131 ? -10.846 -25.455 6.118 1.00 37.36 408 GLU A C 1
ATOM 1048 O O . GLU A 1 131 ? -10.022 -24.598 6.413 1.00 40.52 408 GLU A O 1
ATOM 1054 N N . LYS A 1 132 ? -11.285 -25.596 4.891 1.00 33.30 409 LYS A N 1
ATOM 1055 C CA . LYS A 1 132 ? -10.757 -24.746 3.858 1.00 39.11 409 LYS A CA 1
ATOM 1056 C C . LYS A 1 132 ? -11.179 -23.280 4.066 1.00 39.12 409 LYS A C 1
ATOM 1057 O O . LYS A 1 132 ? -10.392 -22.363 3.845 1.00 32.93 409 LYS A O 1
ATOM 1063 N N . GLN A 1 133 ? -12.401 -23.075 4.514 1.00 31.84 410 GLN A N 1
ATOM 1064 C CA . GLN A 1 133 ? -12.913 -21.723 4.734 1.00 34.88 410 GLN A CA 1
ATOM 1065 C C . GLN A 1 133 ? -12.181 -21.058 5.916 1.00 32.88 410 GLN A C 1
ATOM 1066 O O . GLN A 1 133 ? -11.881 -19.880 5.885 1.00 29.00 410 GLN A O 1
ATOM 1072 N N . ARG A 1 134 ? -11.866 -21.849 6.913 1.00 33.53 411 ARG A N 1
ATOM 1073 C CA . ARG A 1 134 ? -11.127 -21.411 8.073 1.00 33.66 411 ARG A CA 1
ATOM 1074 C C . ARG A 1 134 ? -9.787 -20.937 7.614 1.00 32.73 411 ARG A C 1
ATOM 1075 O O . ARG A 1 134 ? -9.381 -19.843 7.917 1.00 33.30 411 ARG A O 1
ATOM 1083 N N . ALA A 1 135 ? -9.113 -21.751 6.842 1.00 33.30 412 ALA A N 1
ATOM 1084 C CA . ALA A 1 135 ? -7.819 -21.362 6.347 1.00 35.72 412 ALA A CA 1
ATOM 1085 C C . ALA A 1 135 ? -7.892 -20.088 5.506 1.00 31.42 412 ALA A C 1
ATOM 1086 O O . ALA A 1 135 ? -7.083 -19.192 5.706 1.00 29.87 412 ALA A O 1
ATOM 1088 N N . GLU A 1 136 ? -8.841 -19.955 4.599 1.00 29.56 413 GLU A N 1
ATOM 1089 C CA . GLU A 1 136 ? -8.957 -18.703 3.797 1.00 32.14 413 GLU A CA 1
ATOM 1090 C C . GLU A 1 136 ? -9.143 -17.483 4.725 1.00 32.04 413 GLU A C 1
ATOM 1091 O O . GLU A 1 136 ? -8.447 -16.483 4.629 1.00 34.33 413 GLU A O 1
ATOM 1097 N N . TRP A 1 137 ? -10.018 -17.627 5.693 1.00 32.97 414 TRP A N 1
ATOM 1098 C CA . TRP A 1 137 ? -10.323 -16.541 6.601 1.00 32.16 414 TRP A CA 1
ATOM 1099 C C . TRP A 1 137 ? -9.099 -16.190 7.401 1.00 32.71 414 TRP A C 1
ATOM 1100 O O . TRP A 1 137 ? -8.781 -15.013 7.548 1.00 29.99 414 TRP A O 1
ATOM 1111 N N . GLU A 1 138 ? -8.393 -17.185 7.927 1.00 33.33 415 GLU A N 1
ATOM 1112 C CA . GLU A 1 138 ? -7.232 -16.897 8.823 1.00 34.86 415 GLU A CA 1
ATOM 1113 C C . GLU A 1 138 ? -6.100 -16.239 8.066 1.00 32.53 415 GLU A C 1
ATOM 1114 O O . GLU A 1 138 ? -5.404 -15.387 8.593 1.00 33.96 415 GLU A O 1
ATOM 1120 N N . ALA A 1 139 ? -5.946 -16.614 6.821 1.00 32.33 416 ALA A N 1
ATOM 1121 C CA . ALA A 1 139 ? -5.030 -15.920 5.957 1.00 34.34 416 ALA A CA 1
ATOM 1122 C C . ALA A 1 139 ? -5.377 -14.452 5.774 1.00 32.81 416 ALA A C 1
ATOM 1123 O O . ALA A 1 139 ? -4.486 -13.588 5.824 1.00 28.00 416 ALA A O 1
ATOM 1125 N N . ARG A 1 140 ? -6.670 -14.166 5.610 1.00 29.85 417 ARG A N 1
ATOM 1126 C CA . ARG A 1 140 ? -7.114 -12.817 5.349 1.00 30.32 417 ARG A CA 1
ATOM 1127 C C . ARG A 1 140 ? -6.833 -11.996 6.576 1.00 27.02 417 ARG A C 1
ATOM 1128 O O . ARG A 1 140 ? -6.385 -10.873 6.502 1.00 23.56 417 ARG A O 1
ATOM 1136 N N . TYR A 1 141 ? -7.183 -12.566 7.713 1.00 29.46 418 TYR A N 1
ATOM 1137 C CA . TYR A 1 141 ? -7.066 -11.889 8.975 1.00 27.35 418 TYR A CA 1
ATOM 1138 C C . TYR A 1 141 ? -5.592 -11.604 9.317 1.00 27.94 418 TYR A C 1
ATOM 1139 O O . TYR A 1 141 ? -5.243 -10.525 9.824 1.00 29.68 418 TYR A O 1
ATOM 1148 N N . ALA A 1 142 ? -4.743 -12.579 9.080 1.00 28.53 419 ALA A N 1
ATOM 1149 C CA . ALA A 1 142 ? -3.327 -12.418 9.327 1.00 30.41 419 ALA A CA 1
ATOM 1150 C C . ALA A 1 142 ? -2.761 -11.314 8.440 1.00 29.57 419 ALA A C 1
ATOM 1151 O O . ALA A 1 142 ? -1.965 -10.526 8.912 1.00 29.58 419 ALA A O 1
ATOM 1153 N N . GLU A 1 143 ? -3.192 -11.230 7.181 1.00 29.52 420 GLU A N 1
ATOM 1154 C CA . GLU A 1 143 ? -2.702 -10.187 6.317 1.00 30.25 420 GLU A CA 1
ATOM 1155 C C . GLU A 1 143 ? -3.170 -8.807 6.787 1.00 28.01 420 GLU A C 1
ATOM 1156 O O . GLU A 1 143 ? -2.398 -7.840 6.734 1.00 27.49 420 GLU A O 1
ATOM 1162 N N . ALA A 1 144 ? -4.397 -8.723 7.290 1.00 23.83 421 ALA A N 1
ATOM 1163 C CA . ALA A 1 144 ? -4.919 -7.485 7.873 1.00 25.44 421 ALA A CA 1
ATOM 1164 C C . ALA A 1 144 ? -4.105 -7.078 9.099 1.00 26.13 421 ALA A C 1
ATOM 1165 O O . ALA A 1 144 ? -3.760 -5.926 9.251 1.00 25.17 421 ALA A O 1
ATOM 1167 N N . GLU A 1 145 ? -3.828 -8.029 9.991 1.00 26.66 422 GLU A N 1
ATOM 1168 C CA . GLU A 1 145 ? -2.974 -7.768 11.102 1.00 24.97 422 GLU A CA 1
ATOM 1169 C C . GLU A 1 145 ? -1.596 -7.288 10.676 1.00 25.41 422 GLU A C 1
ATOM 1170 O O . GLU A 1 145 ? -1.043 -6.377 11.306 1.00 27.34 422 GLU A O 1
ATOM 1176 N N . ARG A 1 146 ? -1.014 -7.927 9.674 1.00 25.87 423 ARG A N 1
ATOM 1177 C CA . ARG A 1 146 ? 0.295 -7.521 9.186 1.00 28.57 423 ARG A CA 1
ATOM 1178 C C . ARG A 1 146 ? 0.279 -6.058 8.692 1.00 29.21 423 ARG A C 1
ATOM 1179 O O . ARG A 1 146 ? 1.222 -5.315 8.930 1.00 27.92 423 ARG A O 1
ATOM 1187 N N . ARG A 1 147 ? -0.778 -5.656 7.995 1.00 25.06 424 ARG A N 1
ATOM 1188 C CA . ARG A 1 147 ? -0.931 -4.301 7.495 1.00 27.04 424 ARG A CA 1
ATOM 1189 C C . ARG A 1 147 ? -0.963 -3.282 8.618 1.00 26.18 424 ARG A C 1
ATOM 1190 O O . ARG A 1 147 ? -0.300 -2.247 8.535 1.00 25.27 424 ARG A O 1
ATOM 1198 N N . HIS A 1 148 ? -1.664 -3.615 9.676 1.00 25.11 425 HIS A N 1
ATOM 1199 C CA . HIS A 1 148 ? -1.681 -2.812 10.878 1.00 27.37 425 HIS A CA 1
ATOM 1200 C C . HIS A 1 148 ? -0.306 -2.726 11.571 1.00 26.01 425 HIS A C 1
ATOM 1201 O O . HIS A 1 148 ? 0.081 -1.656 11.987 1.00 28.68 425 HIS A O 1
ATOM 1208 N N . LYS A 1 149 ? 0.408 -3.821 11.645 1.00 30.58 426 LYS A N 1
ATOM 1209 C CA . LYS A 1 149 ? 1.749 -3.825 12.198 1.00 32.22 426 LYS A CA 1
ATOM 1210 C C . LYS A 1 149 ? 2.639 -2.938 11.352 1.00 30.77 426 LYS A C 1
ATOM 1211 O O . LYS A 1 149 ? 3.383 -2.155 11.855 1.00 34.72 426 LYS A O 1
ATOM 1217 N N . MET A 1 150 ? 2.498 -3.027 10.042 1.00 29.82 427 MET A N 1
ATOM 1218 C CA . MET A 1 150 ? 3.225 -2.169 9.161 1.00 28.91 427 MET A CA 1
ATOM 1219 C C . MET A 1 150 ? 2.880 -0.750 9.416 1.00 28.92 427 MET A C 1
ATOM 1220 O O . MET A 1 150 ? 3.740 0.104 9.409 1.00 28.55 427 MET A O 1
ATOM 1225 N N . HIS A 1 151 ? 1.600 -0.474 9.641 1.00 27.29 428 HIS A N 1
ATOM 1226 C CA . HIS A 1 151 ? 1.184 0.874 9.909 1.00 23.95 428 HIS A CA 1
ATOM 1227 C C . HIS A 1 151 ? 1.734 1.352 11.241 1.00 28.82 428 HIS A C 1
ATOM 1228 O O . HIS A 1 151 ? 2.090 2.506 11.368 1.00 27.01 428 HIS A O 1
ATOM 1235 N N . THR A 1 152 ? 1.779 0.471 12.230 1.00 29.20 429 THR A N 1
ATOM 1236 C CA . THR A 1 152 ? 2.366 0.831 13.522 1.00 28.50 429 THR A CA 1
ATOM 1237 C C . THR A 1 152 ? 3.850 1.237 13.281 1.00 30.97 429 THR A C 1
ATOM 1238 O O . THR A 1 152 ? 4.295 2.231 13.825 1.00 34.59 429 THR A O 1
ATOM 1242 N N . ALA A 1 153 ? 4.569 0.511 12.427 1.00 28.74 430 ALA A N 1
ATOM 1243 C CA . ALA A 1 153 ? 5.944 0.891 12.078 1.00 32.54 430 ALA A CA 1
ATOM 1244 C C . ALA A 1 153 ? 6.018 2.275 11.467 1.00 36.19 430 ALA A C 1
ATOM 1245 O O . ALA A 1 153 ? 6.910 3.062 11.769 1.00 32.47 430 ALA A O 1
ATOM 1247 N N . GLN A 1 154 ? 5.080 2.571 10.580 1.00 29.60 431 GLN A N 1
ATOM 1248 C CA . GLN A 1 154 ? 5.021 3.860 9.956 1.00 29.52 431 GLN A CA 1
ATOM 1249 C C . GLN A 1 154 ? 4.773 4.937 10.986 1.00 32.21 431 GLN A C 1
ATOM 1250 O O . GLN A 1 154 ? 5.321 6.025 10.905 1.00 35.05 431 GLN A O 1
ATOM 1256 N N . MET A 1 155 ? 3.929 4.680 11.952 1.00 31.33 432 MET A N 1
ATOM 1257 C CA . MET A 1 155 ? 3.686 5.737 12.940 1.00 31.85 432 MET A CA 1
ATOM 1258 C C . MET A 1 155 ? 4.888 5.895 13.873 1.00 39.46 432 MET A C 1
ATOM 1259 O O . MET A 1 155 ? 5.208 7.002 14.281 1.00 39.58 432 MET A O 1
ATOM 1264 N N . GLU A 1 156 ? 5.508 4.777 14.226 1.00 41.73 433 GLU A N 1
ATOM 1265 C CA . GLU A 1 156 ? 6.637 4.804 15.150 1.00 54.10 433 GLU A CA 1
ATOM 1266 C C . GLU A 1 156 ? 7.748 5.559 14.489 1.00 54.07 433 GLU A C 1
ATOM 1267 O O . GLU A 1 156 ? 8.521 6.212 15.139 1.00 53.32 433 GLU A O 1
ATOM 1273 N N . LYS A 1 157 ? 7.784 5.498 13.169 1.00 56.76 434 LYS A N 1
ATOM 1274 C CA . LYS A 1 157 ? 8.731 6.280 12.409 1.00 56.33 434 LYS A CA 1
ATOM 1275 C C . LYS A 1 157 ? 8.173 7.664 12.124 1.00 52.54 434 LYS A C 1
ATOM 1276 O O . LYS A 1 157 ? 8.555 8.615 12.782 1.00 50.94 434 LYS A O 1
#

Solvent-accessible surface area: 9989 Å² total; per-residue (Å²): 162,72,108,93,124,75,0,104,111,2,32,166,80,37,47,102,20,12,1,6,25,6,89,2,51,121,44,25,113,100,0,0,37,2,104,20,68,140,27,1,74,0,21,1,82,32,65,28,3,24,148,140,154,10,138,72,3,92,77,48,11,50,94,48,57,89,7,5,0,36,0,50,83,32,49,51,165,190,112,93,0,30,1,0,14,47,39,0,47,110,43,36,56,149,130,58,44,25,26,61,7,39,4,37,113,10,56,54,176,143,48,91,95,75,92,24,142,4,40,48,47,172,82,110,113,37,86,171,61,67,106,138,68,101,58,92,49,72,65,100,65,52,61,1,77,120,54,17,149,58,0,38,56,40,76,139,213

Nearest PDB structures (foldseek):
  4nng-assembly1_A  TM=1.006E+00  e=7.476E-32  Mycobacterium tuberculosis H37Rv
  4nni-assembly1_A  TM=9.791E-01  e=1.029E-28  Mycobacterium tuberculosis H37Rv
  4nnh-assembly2_B  TM=9.758E-01  e=1.504E-26  Mycolicibacterium smegmatis MC2 155
  4nnh-assembly1_A  TM=9.762E-01  e=2.054E-26  Mycolicibacterium smegmatis MC2 155
  5ie8-assembly1_A  TM=9.234E-01  e=3.506E-13  Mycobacterium leprae TN

Secondary structure (DSSP, 8-state):
---HHHHHHHHHHS-TT-EEEEEEEEEETTEEEEEEETTEEEEEEGGGS-SS--SSGGGT--TT-EEEEEEEEEETTTTEEEEEHHHHHHH--SS--GGGTT-GGGB-TT--B-PPTTEEGGGTEEPTT-HHHHHHHHHHHHHHHHHHHHHHHHHH-

Radius of gyration: 17.24 Å; Cα contacts (8 Å, |Δi|>4): 265; chains: 1; bounding box: 36×52×39 Å

GO terms:
  GO:0005886 plasma membrane (C, HDA)

Foldseek 3Di:
DADLVVLVVCPVQADQLAWAKWFFADWDQQFTWTAGDVRQIATEGQPQQAPDRDRGHVVRDDGGDIATWGFHDADSVVRHTYIHRHVLLVVADPDADLCRQRVVVQADPVGHGHDDPQADDVVGGGHPPCVVVVVVVVVRSVNSVVSNVVVVVVVVD